Protein AF-A0A1V2RLJ6-F1 (afdb_monomer)

Structure (mmCIF, N/CA/C/O backbone):
data_AF-A0A1V2RLJ6-F1
#
_entry.id   AF-A0A1V2RLJ6-F1
#
loop_
_atom_site.group_PDB
_atom_site.id
_atom_site.type_symbol
_atom_site.label_atom_id
_atom_site.label_alt_id
_atom_site.label_comp_id
_atom_site.label_asym_id
_atom_site.label_entity_id
_atom_site.label_seq_id
_atom_site.pdbx_PDB_ins_code
_atom_site.Cartn_x
_atom_site.Cartn_y
_atom_site.Cartn_z
_atom_site.occupancy
_atom_site.B_iso_or_equiv
_atom_site.auth_seq_id
_atom_site.auth_comp_id
_atom_site.auth_asym_id
_atom_site.auth_atom_id
_atom_site.pdbx_PDB_model_num
ATOM 1 N N . MET A 1 1 ? 0.531 3.500 29.108 1.00 48.47 1 MET A N 1
ATOM 2 C CA . MET A 1 1 ? -0.063 2.329 28.423 1.00 48.47 1 MET A CA 1
ATOM 3 C C . MET A 1 1 ? 0.853 1.945 27.273 1.00 48.47 1 MET A C 1
ATOM 5 O O . MET A 1 1 ? 1.055 2.760 26.383 1.00 48.47 1 MET A O 1
ATOM 9 N N . THR A 1 2 ? 1.483 0.772 27.312 1.00 54.12 2 THR A N 1
ATOM 10 C CA . THR A 1 2 ? 2.289 0.262 26.192 1.00 54.12 2 THR A CA 1
ATOM 11 C C . THR A 1 2 ? 1.341 -0.251 25.111 1.00 54.12 2 THR A C 1
ATOM 13 O O . THR A 1 2 ? 0.633 -1.234 25.311 1.00 54.12 2 THR A O 1
ATOM 16 N N . SER A 1 3 ? 1.273 0.451 23.978 1.00 65.94 3 SER A N 1
ATOM 17 C CA . SER A 1 3 ? 0.476 0.008 22.832 1.00 65.94 3 SER A CA 1
ATOM 18 C C . SER A 1 3 ? 1.084 -1.284 22.280 1.00 65.94 3 SER A C 1
ATOM 20 O O . SER A 1 3 ? 2.226 -1.283 21.813 1.00 65.94 3 SER A O 1
ATOM 22 N N . LYS A 1 4 ? 0.363 -2.407 22.392 1.00 73.12 4 LYS A N 1
ATOM 23 C CA . LYS A 1 4 ? 0.768 -3.669 21.761 1.00 73.12 4 LYS A CA 1
ATOM 24 C C . LYS A 1 4 ? 0.616 -3.507 20.251 1.00 73.12 4 LYS A C 1
ATOM 26 O O . LYS A 1 4 ? -0.491 -3.307 19.762 1.00 73.12 4 LYS A O 1
ATOM 31 N N . LYS A 1 5 ? 1.730 -3.585 19.523 1.00 67.12 5 LYS A N 1
ATOM 32 C CA . LYS A 1 5 ? 1.730 -3.594 18.058 1.00 67.12 5 LYS A CA 1
ATOM 33 C C . LYS A 1 5 ? 1.481 -5.021 17.582 1.00 67.12 5 LYS A C 1
ATOM 35 O O . LYS A 1 5 ? 2.299 -5.899 17.842 1.00 67.12 5 LYS A O 1
ATOM 40 N N . TYR A 1 6 ? 0.362 -5.239 16.904 1.00 66.75 6 TYR A N 1
ATOM 41 C CA . TYR A 1 6 ? 0.096 -6.479 16.182 1.00 66.75 6 TYR A CA 1
ATOM 42 C C . TYR A 1 6 ? 0.565 -6.299 14.737 1.00 66.75 6 TYR A C 1
ATOM 44 O O . TYR A 1 6 ? 0.255 -5.285 14.116 1.00 66.75 6 TYR A O 1
ATOM 52 N N . CYS A 1 7 ? 1.344 -7.254 14.230 1.00 64.94 7 CYS A N 1
ATOM 53 C CA . CYS A 1 7 ? 1.792 -7.282 12.840 1.00 64.94 7 CYS A CA 1
ATOM 54 C C . CYS A 1 7 ? 1.073 -8.430 12.132 1.00 64.94 7 CYS A C 1
ATOM 56 O O . CYS A 1 7 ? 1.235 -9.586 12.522 1.00 64.94 7 CYS A O 1
ATOM 58 N N . LEU A 1 8 ? 0.265 -8.107 11.126 1.00 69.19 8 LEU A N 1
ATOM 59 C CA . LEU A 1 8 ? -0.403 -9.089 10.278 1.00 69.19 8 LEU A CA 1
ATOM 60 C C . LEU A 1 8 ? 0.388 -9.201 8.977 1.00 69.19 8 LEU A C 1
ATOM 62 O O . LEU A 1 8 ? 0.584 -8.198 8.297 1.00 69.19 8 LEU A O 1
ATOM 66 N N . HIS A 1 9 ? 0.843 -10.411 8.658 1.00 79.00 9 HIS A N 1
ATOM 67 C CA . HIS A 1 9 ? 1.430 -10.713 7.355 1.00 79.00 9 HIS A CA 1
ATOM 68 C C . HIS A 1 9 ? 0.300 -11.193 6.453 1.00 79.00 9 HIS A C 1
ATOM 70 O O . HIS A 1 9 ? -0.372 -12.173 6.776 1.00 79.00 9 HIS A O 1
ATOM 76 N N . LEU A 1 10 ? 0.059 -10.458 5.374 1.00 84.75 10 LEU A N 1
ATOM 77 C CA . LEU A 1 10 ? -0.976 -10.753 4.395 1.00 84.75 10 LEU A CA 1
ATOM 78 C C . LEU A 1 10 ? -0.307 -10.889 3.037 1.00 84.75 10 LEU A C 1
ATOM 80 O O . LEU A 1 10 ? 0.497 -10.041 2.656 1.00 84.75 10 LEU A O 1
ATOM 84 N N . GLU A 1 11 ? -0.652 -11.955 2.331 1.00 90.12 11 GLU A N 1
ATOM 85 C CA . GLU A 1 11 ? -0.202 -12.208 0.971 1.00 90.12 11 GLU A CA 1
ATOM 86 C C . GLU A 1 11 ? -1.399 -12.049 0.035 1.00 90.12 11 GLU A C 1
ATOM 88 O O . GLU A 1 11 ? -2.512 -12.465 0.364 1.00 90.12 11 GLU A O 1
ATOM 93 N N . PHE A 1 12 ? -1.168 -11.411 -1.109 1.00 90.81 12 PHE A N 1
ATOM 94 C CA . PHE A 1 12 ? -2.171 -11.197 -2.147 1.00 90.81 12 PHE A CA 1
ATOM 95 C C . PHE A 1 12 ? -1.615 -11.731 -3.461 1.00 90.81 12 PHE A C 1
ATOM 97 O O . PHE A 1 12 ? -0.458 -11.450 -3.795 1.00 90.81 12 PHE A O 1
ATOM 104 N N . ASP A 1 13 ? -2.430 -12.462 -4.218 1.00 91.19 13 ASP A N 1
ATOM 105 C CA . ASP A 1 13 ? -2.003 -13.021 -5.500 1.00 91.19 13 ASP A CA 1
ATOM 106 C C . ASP A 1 13 ? -1.951 -11.932 -6.575 1.00 91.19 13 ASP A C 1
ATOM 108 O O . ASP A 1 13 ? -1.150 -11.998 -7.513 1.00 91.19 13 ASP A O 1
ATOM 112 N N . THR A 1 14 ? -2.783 -10.893 -6.429 1.00 91.88 14 THR A N 1
ATOM 113 C CA . THR A 1 14 ? -2.841 -9.777 -7.376 1.00 91.88 14 THR A CA 1
ATOM 114 C C . THR A 1 14 ? -2.880 -8.399 -6.701 1.00 91.88 14 THR A C 1
ATOM 116 O O . THR A 1 14 ? -3.434 -8.241 -5.610 1.00 91.88 14 THR A O 1
ATOM 119 N N . PRO A 1 15 ? -2.397 -7.341 -7.386 1.00 91.88 15 PRO A N 1
ATOM 120 C CA . PRO A 1 15 ? -2.570 -5.959 -6.926 1.00 91.88 15 PRO A CA 1
ATOM 121 C C . PRO A 1 15 ? -4.040 -5.554 -6.725 1.00 91.88 15 PRO A C 1
ATOM 123 O O . PRO A 1 15 ? -4.348 -4.695 -5.899 1.00 91.88 15 PRO A O 1
ATOM 126 N N . ARG A 1 16 ? -4.963 -6.177 -7.472 1.00 94.69 16 ARG A N 1
ATOM 127 C CA . ARG A 1 16 ? -6.408 -5.945 -7.350 1.00 94.69 16 ARG A CA 1
ATOM 128 C C . ARG A 1 16 ? -6.947 -6.450 -6.015 1.00 94.69 16 ARG A C 1
ATOM 130 O O . ARG A 1 16 ? -7.665 -5.707 -5.358 1.00 94.69 16 ARG A O 1
ATOM 137 N N . GLU A 1 17 ? -6.573 -7.654 -5.599 1.00 94.81 17 GLU A N 1
ATOM 138 C CA . GLU A 1 17 ? -6.983 -8.211 -4.302 1.00 94.81 17 GLU A CA 1
ATOM 139 C C . GLU A 1 17 ? -6.467 -7.366 -3.137 1.00 94.81 17 GLU A C 1
ATOM 141 O O . GLU A 1 17 ? -7.222 -7.044 -2.218 1.00 94.81 17 GLU A O 1
ATOM 146 N N . ALA A 1 18 ? -5.204 -6.931 -3.208 1.00 94.38 18 ALA A N 1
ATOM 147 C CA . ALA A 1 18 ? -4.628 -6.035 -2.211 1.00 94.38 18 ALA A CA 1
ATOM 148 C C . ALA A 1 18 ? -5.419 -4.719 -2.097 1.00 94.38 18 ALA A C 1
ATOM 150 O O . ALA A 1 18 ? -5.683 -4.238 -0.992 1.00 94.38 18 ALA A O 1
ATOM 151 N N . LEU A 1 19 ? -5.843 -4.149 -3.234 1.00 95.19 19 LEU A N 1
ATOM 152 C CA . LEU A 1 19 ? -6.693 -2.956 -3.269 1.00 95.19 19 LEU A CA 1
ATOM 153 C C . LEU A 1 19 ? -8.098 -3.207 -2.723 1.00 95.19 19 LEU A C 1
ATOM 155 O O . LEU A 1 19 ? -8.615 -2.363 -1.999 1.00 95.19 19 LEU A O 1
ATOM 159 N N . GLU A 1 20 ? -8.724 -4.335 -3.048 1.00 95.25 20 GLU A N 1
ATOM 160 C CA . GLU A 1 20 ? -10.062 -4.674 -2.55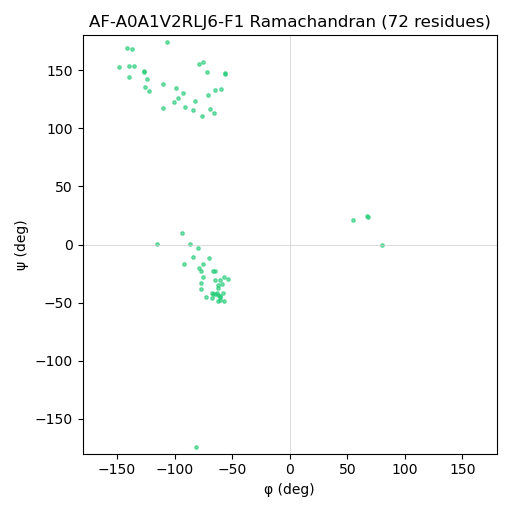0 1.00 95.25 20 GLU A CA 1
ATOM 161 C C . GLU A 1 20 ? -10.069 -4.833 -1.027 1.00 95.25 20 GLU A C 1
ATOM 163 O O . GLU A 1 20 ? -10.962 -4.305 -0.353 1.00 95.25 20 GLU A O 1
ATOM 168 N N . TRP A 1 21 ? -9.039 -5.488 -0.482 1.00 94.62 21 TRP A N 1
ATOM 169 C CA . TRP A 1 21 ? -8.812 -5.589 0.956 1.00 94.62 21 TRP A CA 1
ATOM 170 C C . TRP A 1 21 ? -8.581 -4.213 1.596 1.00 94.62 21 TRP A C 1
ATOM 172 O O . TRP A 1 21 ? -9.241 -3.864 2.579 1.00 94.62 21 TRP A O 1
ATOM 182 N N . PHE A 1 22 ? -7.702 -3.398 1.008 1.00 95.19 22 PHE A N 1
ATOM 183 C CA . PHE A 1 22 ? -7.405 -2.045 1.481 1.00 95.19 22 PHE A CA 1
ATOM 184 C C . PHE A 1 22 ? -8.641 -1.130 1.472 1.00 95.19 22 PHE A C 1
ATOM 186 O O . PHE A 1 22 ? -8.925 -0.443 2.456 1.00 95.19 22 PHE A O 1
ATOM 193 N N . ASP A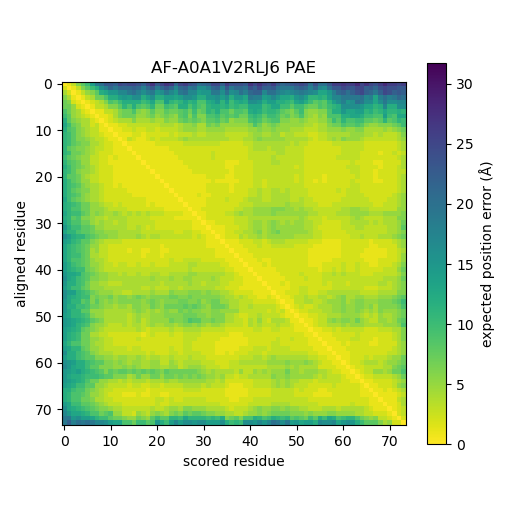 1 23 ? -9.425 -1.155 0.393 1.00 94.62 23 ASP A N 1
ATOM 194 C CA . ASP A 1 23 ? -10.674 -0.400 0.283 1.00 94.62 23 ASP A CA 1
ATOM 195 C C . ASP A 1 23 ? -11.712 -0.907 1.303 1.00 94.62 23 ASP A C 1
ATOM 197 O O . ASP A 1 23 ? -12.523 -0.126 1.804 1.00 94.62 23 ASP A O 1
ATOM 201 N N . GLY A 1 24 ? -11.669 -2.195 1.663 1.00 94.81 24 GLY A N 1
ATOM 202 C CA . GLY A 1 24 ? -12.430 -2.767 2.774 1.00 94.81 24 GLY A CA 1
ATOM 203 C C . GLY A 1 24 ? -12.088 -2.128 4.119 1.00 94.81 24 GLY A C 1
ATOM 204 O O . GLY A 1 24 ? -12.997 -1.692 4.824 1.00 94.81 24 GLY A O 1
ATOM 205 N N . LEU A 1 25 ? -10.797 -1.991 4.435 1.00 93.50 25 LEU A N 1
ATOM 206 C CA . LEU A 1 25 ? -10.345 -1.320 5.660 1.00 93.50 25 LEU A CA 1
ATOM 207 C C . LEU A 1 25 ? -10.744 0.158 5.714 1.00 93.50 25 LEU A C 1
ATOM 209 O O . LEU A 1 25 ? -11.098 0.668 6.777 1.00 93.50 25 LEU A O 1
ATOM 213 N N . ARG A 1 26 ? -10.708 0.853 4.571 1.00 93.25 26 ARG A N 1
ATOM 214 C CA . ARG A 1 26 ? -11.186 2.240 4.480 1.00 93.25 26 ARG A CA 1
ATOM 215 C C . ARG A 1 26 ? -12.687 2.343 4.739 1.00 93.25 26 ARG A C 1
ATOM 217 O O . ARG A 1 26 ? -13.114 3.243 5.446 1.00 93.25 26 ARG A O 1
ATOM 224 N N . ARG A 1 27 ? -13.491 1.428 4.185 1.00 93.69 27 ARG A N 1
ATOM 225 C CA . ARG A 1 27 ? -14.950 1.401 4.407 1.00 93.69 27 ARG A CA 1
ATOM 226 C C . ARG A 1 27 ? -15.337 1.061 5.846 1.00 93.69 27 ARG A C 1
ATOM 228 O O . ARG A 1 27 ? -16.449 1.383 6.245 1.00 93.69 27 ARG A O 1
ATOM 235 N N . SER A 1 28 ? -14.463 0.392 6.596 1.00 94.56 28 SER A N 1
ATOM 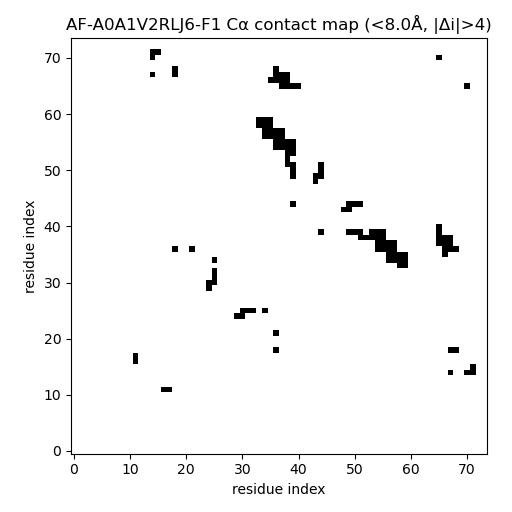236 C CA . SER A 1 28 ? -14.701 0.041 7.999 1.00 94.56 28 SER A CA 1
ATOM 237 C C . SER A 1 28 ? -14.142 1.065 8.992 1.00 94.56 28 SER A C 1
ATOM 239 O O . SER A 1 28 ? -14.036 0.737 10.172 1.00 94.56 28 SER A O 1
ATOM 241 N N . ASP A 1 29 ? -13.692 2.235 8.524 1.00 93.06 29 ASP A N 1
ATOM 242 C CA . ASP A 1 29 ? -13.004 3.263 9.322 1.00 93.06 29 ASP A CA 1
ATOM 243 C C . ASP A 1 29 ? -11.756 2.751 10.077 1.00 93.06 29 ASP A C 1
ATOM 245 O O . ASP A 1 29 ? -11.292 3.359 11.042 1.00 93.06 29 ASP A O 1
ATOM 249 N N . ALA A 1 30 ? -11.171 1.629 9.632 1.00 90.81 30 ALA A N 1
ATOM 250 C CA . ALA A 1 30 ? -9.942 1.083 10.216 1.00 90.81 30 ALA A CA 1
ATOM 251 C C . ALA A 1 30 ? -8.691 1.826 9.720 1.00 90.81 30 ALA A C 1
ATOM 253 O O . ALA A 1 30 ? -7.638 1.773 10.359 1.00 90.81 30 ALA A O 1
ATOM 254 N N . LEU A 1 31 ? -8.807 2.516 8.582 1.00 90.50 31 LEU A N 1
ATOM 255 C CA . LEU A 1 31 ? -7.791 3.397 8.019 1.00 90.50 31 LEU A CA 1
ATOM 256 C C . LEU A 1 31 ? -8.390 4.779 7.729 1.00 90.50 31 LEU A C 1
ATOM 258 O O . LEU A 1 31 ? -9.558 4.856 7.347 1.00 90.50 31 LEU A O 1
ATOM 262 N N . PRO A 1 32 ? -7.595 5.861 7.838 1.00 92.31 32 PRO A N 1
ATOM 263 C CA . PRO A 1 32 ? -8.032 7.194 7.438 1.00 92.31 32 PRO A CA 1
ATOM 264 C C . PRO A 1 32 ? -8.492 7.241 5.974 1.00 92.31 32 PRO A C 1
ATOM 266 O O . PRO A 1 32 ? -7.936 6.554 5.111 1.00 92.31 32 PRO A O 1
ATOM 269 N N . ALA A 1 33 ? -9.472 8.092 5.669 1.00 89.50 33 ALA A N 1
ATOM 270 C CA . ALA A 1 33 ? -10.003 8.254 4.311 1.00 89.50 33 ALA A CA 1
ATOM 271 C C . ALA A 1 33 ? -8.959 8.817 3.330 1.00 89.50 33 ALA A C 1
ATOM 273 O O . ALA A 1 33 ? -9.055 8.638 2.115 1.00 89.50 33 ALA A O 1
ATOM 274 N N . GLU A 1 34 ? -7.947 9.492 3.850 1.00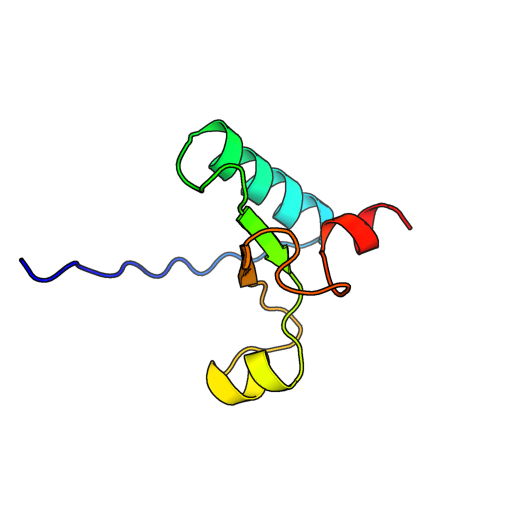 92.44 34 GLU A N 1
ATOM 275 C CA . GLU A 1 34 ? -6.799 9.991 3.119 1.00 92.44 34 GLU A CA 1
ATOM 276 C C . GLU A 1 34 ? -5.673 8.964 2.991 1.00 92.44 34 GLU A C 1
ATOM 278 O O . GLU A 1 34 ? -4.657 9.291 2.404 1.00 92.44 34 GLU A O 1
ATOM 283 N N . ALA A 1 35 ? -5.791 7.739 3.506 1.00 94.75 35 ALA A N 1
ATOM 284 C CA . ALA A 1 35 ? -4.771 6.717 3.286 1.00 94.75 35 ALA A CA 1
ATOM 285 C C . ALA A 1 35 ? -4.788 6.208 1.833 1.00 94.75 35 ALA A C 1
ATOM 287 O O . ALA A 1 35 ? -5.846 6.099 1.206 1.00 94.75 35 ALA A O 1
ATOM 288 N N . GLU A 1 36 ? -3.626 5.821 1.314 1.00 95.94 36 GLU A N 1
ATOM 289 C CA . GLU A 1 36 ? -3.449 5.177 0.011 1.00 95.94 36 GLU A CA 1
ATOM 290 C C . GLU A 1 36 ? -2.406 4.049 0.092 1.00 95.94 36 GLU A C 1
ATOM 292 O O . GLU A 1 36 ? -1.518 4.062 0.953 1.00 95.94 36 GLU A O 1
ATOM 297 N N . LEU A 1 37 ? -2.538 3.067 -0.803 1.00 95.38 37 LEU A N 1
ATOM 298 C CA . LEU A 1 37 ? -1.682 1.888 -0.893 1.00 95.38 37 LEU A CA 1
ATOM 299 C C . LEU A 1 37 ? -0.614 2.047 -1.984 1.00 95.38 37 LEU A C 1
ATOM 301 O O . LEU A 1 37 ? -0.886 2.459 -3.117 1.00 95.38 37 LEU A O 1
ATOM 305 N N . TYR A 1 38 ? 0.614 1.675 -1.643 1.00 94.44 38 TYR A N 1
ATOM 306 C CA . TYR A 1 38 ? 1.812 2.028 -2.392 1.00 94.44 38 TYR A CA 1
ATOM 307 C C . TYR A 1 38 ? 2.807 0.860 -2.486 1.00 94.44 38 TYR A C 1
ATOM 309 O O . TYR A 1 38 ? 2.993 0.121 -1.522 1.00 94.44 38 TYR A O 1
ATOM 317 N N . VAL A 1 39 ? 3.503 0.737 -3.622 1.00 93.19 39 VAL A N 1
ATOM 318 C CA . VAL A 1 39 ? 4.646 -0.183 -3.800 1.00 93.19 39 VAL A CA 1
ATOM 319 C C . VAL A 1 39 ? 5.930 0.457 -3.250 1.00 93.19 39 VAL A C 1
ATOM 321 O O . VAL A 1 39 ? 6.287 1.547 -3.692 1.00 93.19 39 VAL A O 1
ATOM 324 N N . PRO A 1 40 ? 6.665 -0.147 -2.310 1.00 92.19 40 PRO A N 1
ATOM 325 C CA . PRO A 1 40 ? 7.812 0.494 -1.673 1.00 92.19 40 PRO A CA 1
ATOM 326 C C . PRO A 1 40 ? 8.898 0.880 -2.687 1.00 92.19 40 PRO A C 1
ATOM 328 O O . PRO A 1 40 ? 9.279 0.088 -3.558 1.00 92.19 40 PRO A O 1
ATOM 331 N N . ASP A 1 41 ? 9.410 2.105 -2.566 1.00 91.12 41 ASP A N 1
ATOM 332 C CA . ASP A 1 41 ? 10.535 2.579 -3.370 1.00 91.12 41 ASP A CA 1
ATOM 333 C C . ASP A 1 41 ? 11.888 2.106 -2.792 1.00 91.12 41 ASP A C 1
ATOM 335 O O . ASP A 1 41 ? 11.953 1.292 -1.869 1.00 91.12 41 ASP A O 1
ATOM 339 N N . ALA A 1 42 ? 13.006 2.567 -3.359 1.00 89.94 42 ALA A N 1
ATOM 340 C CA . ALA A 1 42 ? 14.330 2.176 -2.869 1.00 89.94 42 ALA A CA 1
ATOM 341 C C . ALA A 1 42 ? 14.598 2.626 -1.418 1.00 89.94 42 ALA A C 1
ATOM 343 O O . ALA A 1 42 ? 15.258 1.902 -0.671 1.00 89.94 42 ALA A O 1
ATOM 344 N N . ILE A 1 43 ? 14.075 3.788 -1.021 1.00 89.56 43 ILE A N 1
ATOM 345 C CA . ILE A 1 43 ? 14.246 4.361 0.316 1.00 89.56 43 ILE A CA 1
ATOM 346 C C . ILE A 1 43 ? 13.416 3.563 1.324 1.00 89.56 43 ILE A C 1
ATOM 348 O O . ILE A 1 43 ? 13.931 3.188 2.379 1.00 89.56 43 ILE A O 1
ATOM 352 N N . ASP A 1 44 ? 12.165 3.246 0.983 1.00 89.94 44 ASP A N 1
ATOM 353 C CA . ASP A 1 44 ? 11.274 2.430 1.812 1.00 89.94 44 ASP A CA 1
ATOM 354 C C . ASP A 1 44 ? 11.903 1.063 2.110 1.00 89.94 44 ASP A C 1
ATOM 356 O O . ASP A 1 44 ? 12.002 0.647 3.270 1.00 89.94 44 ASP A O 1
ATOM 360 N N . ARG A 1 45 ? 12.405 0.389 1.066 1.00 90.50 45 ARG A N 1
ATOM 361 C CA . ARG A 1 45 ? 13.059 -0.921 1.182 1.00 90.50 45 ARG A CA 1
ATOM 362 C C . ARG A 1 45 ? 14.294 -0.878 2.075 1.00 90.50 45 ARG A C 1
ATOM 364 O O . ARG A 1 45 ? 14.442 -1.729 2.948 1.00 90.50 45 ARG A O 1
ATOM 371 N N . GLN A 1 46 ? 15.147 0.134 1.919 1.00 90.50 46 GLN A N 1
ATOM 372 C CA . GLN A 1 46 ? 16.353 0.273 2.736 1.00 90.50 46 GLN A CA 1
ATOM 373 C C . GLN A 1 46 ? 16.030 0.562 4.208 1.00 90.50 46 GLN A C 1
ATOM 375 O O . GLN A 1 46 ? 16.661 0.005 5.103 1.00 90.50 46 GLN A O 1
ATOM 380 N N . LYS A 1 47 ? 15.062 1.445 4.467 1.00 88.06 47 LYS A N 1
ATOM 381 C CA . LYS A 1 47 ? 14.752 1.921 5.820 1.00 88.06 47 LYS A CA 1
ATOM 382 C C . LYS A 1 47 ? 13.952 0.912 6.639 1.00 88.06 47 LYS A C 1
ATOM 384 O O . LYS A 1 47 ? 14.103 0.861 7.859 1.00 88.06 47 LYS A O 1
ATOM 389 N N . HIS A 1 48 ? 13.087 0.149 5.978 1.00 82.88 48 HIS A N 1
ATOM 390 C CA .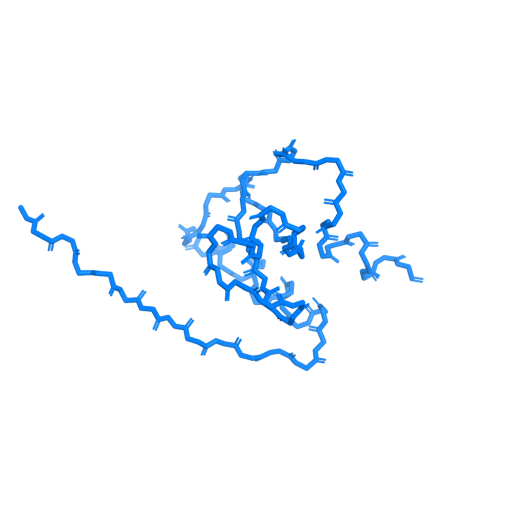 HIS A 1 48 ? 12.122 -0.728 6.635 1.00 82.88 48 HIS A CA 1
ATOM 391 C C . HIS A 1 48 ? 12.359 -2.218 6.362 1.00 82.88 48 HIS A C 1
ATOM 393 O O . HIS A 1 48 ? 11.621 -3.042 6.891 1.00 82.88 48 HIS A O 1
ATOM 399 N N . GLY A 1 49 ? 13.386 -2.572 5.581 1.00 85.31 49 GLY A N 1
ATOM 400 C CA . GLY A 1 49 ? 13.673 -3.962 5.220 1.00 85.31 49 GLY A CA 1
ATOM 401 C C . GLY A 1 49 ? 12.607 -4.576 4.311 1.00 85.31 49 GLY A C 1
ATOM 402 O O . GLY A 1 49 ? 12.429 -5.789 4.319 1.00 85.31 49 GLY A O 1
ATOM 403 N N . LEU A 1 50 ? 11.881 -3.739 3.565 1.00 87.31 50 LEU A N 1
ATOM 404 C CA . LEU A 1 50 ? 10.821 -4.172 2.660 1.00 87.31 50 LEU A CA 1
ATOM 405 C C . LEU A 1 50 ? 11.407 -4.717 1.354 1.00 87.31 50 LEU A C 1
ATOM 407 O O . LEU A 1 50 ? 12.493 -4.344 0.906 1.00 87.31 50 LEU A O 1
ATOM 411 N N . THR A 1 51 ? 10.637 -5.569 0.709 1.00 86.81 51 THR A N 1
ATOM 412 C CA . THR A 1 51 ? 10.890 -6.167 -0.595 1.00 86.81 51 THR A CA 1
ATOM 413 C C . THR A 1 51 ? 9.976 -5.548 -1.651 1.00 86.81 51 THR A C 1
ATOM 415 O O . THR A 1 51 ? 9.091 -4.752 -1.351 1.00 86.81 51 THR A O 1
ATOM 418 N N . ALA A 1 52 ? 10.171 -5.914 -2.920 1.00 80.94 52 ALA A N 1
ATOM 419 C CA . ALA A 1 52 ? 9.286 -5.476 -4.003 1.00 80.94 52 ALA A CA 1
ATOM 420 C C . ALA A 1 52 ? 7.883 -6.114 -3.952 1.00 80.94 52 ALA A C 1
ATOM 422 O O . ALA A 1 52 ? 7.009 -5.688 -4.699 1.00 80.94 52 ALA A O 1
ATOM 423 N N . ARG A 1 53 ? 7.684 -7.147 -3.120 1.00 84.19 53 ARG A N 1
ATOM 424 C CA . AR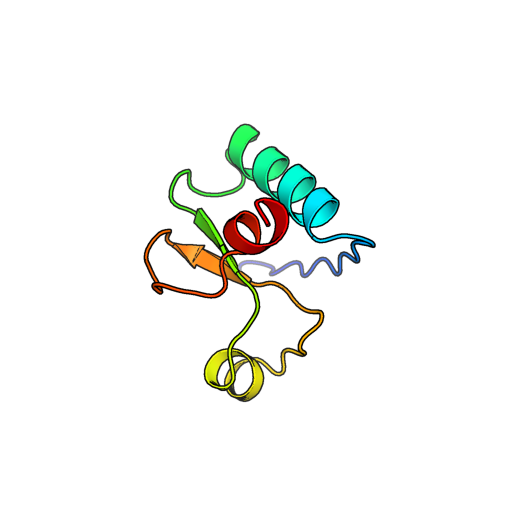G A 1 53 ? 6.387 -7.818 -2.939 1.00 84.19 53 ARG A CA 1
ATOM 425 C C . ARG A 1 53 ? 5.571 -7.206 -1.803 1.00 84.19 53 ARG A C 1
ATOM 427 O O . ARG A 1 53 ? 4.373 -7.448 -1.728 1.00 84.19 53 ARG A O 1
ATOM 434 N N . ASP A 1 54 ? 6.220 -6.439 -0.931 1.00 89.88 54 ASP A N 1
ATOM 435 C CA . ASP A 1 54 ? 5.547 -5.761 0.167 1.00 89.88 54 ASP A CA 1
ATOM 436 C C . ASP A 1 54 ? 4.767 -4.551 -0.340 1.00 89.88 54 ASP A C 1
ATOM 438 O O . ASP A 1 54 ? 5.083 -3.975 -1.381 1.00 89.88 54 ASP A O 1
ATOM 442 N N . LEU A 1 55 ? 3.766 -4.136 0.432 1.00 92.38 55 LEU A N 1
ATOM 443 C CA . LEU A 1 55 ? 2.983 -2.933 0.183 1.00 92.38 55 LEU A CA 1
ATOM 444 C C . LEU A 1 55 ? 2.989 -2.058 1.430 1.00 92.38 55 LEU A C 1
ATOM 446 O O . LEU A 1 55 ? 3.051 -2.549 2.558 1.00 92.38 55 LEU A O 1
ATOM 450 N N . ILE A 1 56 ? 2.910 -0.748 1.226 1.00 91.75 56 ILE A N 1
ATOM 451 C CA . ILE A 1 56 ? 2.905 0.227 2.313 1.00 91.75 56 ILE A CA 1
ATOM 452 C C . ILE A 1 56 ? 1.674 1.116 2.235 1.00 91.75 56 ILE A C 1
ATOM 454 O O . ILE A 1 56 ? 1.233 1.513 1.158 1.00 91.75 56 ILE A O 1
ATOM 458 N N . VAL A 1 57 ? 1.137 1.454 3.403 1.00 92.50 57 VAL A N 1
ATOM 459 C CA . VAL A 1 57 ? 0.068 2.443 3.536 1.00 92.50 57 VAL A CA 1
ATOM 460 C C . VAL A 1 57 ? 0.697 3.779 3.909 1.00 92.50 57 VAL A C 1
ATOM 462 O O . VAL A 1 57 ? 1.446 3.866 4.884 1.00 92.50 57 VAL A O 1
ATOM 465 N N . ARG A 1 58 ? 0.395 4.827 3.140 1.00 92.62 58 ARG A N 1
ATOM 466 C CA . ARG A 1 58 ? 0.829 6.208 3.411 1.00 92.62 58 ARG A CA 1
ATOM 467 C C . ARG A 1 58 ? -0.326 7.179 3.161 1.00 92.62 58 ARG A C 1
ATOM 469 O O . ARG A 1 58 ? -1.320 6.779 2.558 1.00 92.62 58 ARG A O 1
ATOM 476 N N . PRO A 1 59 ? -0.222 8.449 3.576 1.00 93.94 59 PRO A N 1
ATOM 477 C CA . PRO A 1 59 ? -1.175 9.463 3.145 1.00 93.94 59 PRO A CA 1
ATOM 478 C C . PRO A 1 59 ? -1.250 9.573 1.611 1.00 93.94 59 PRO A C 1
ATOM 480 O O . PRO A 1 59 ? -0.272 9.393 0.878 1.00 93.94 59 PRO A O 1
ATOM 483 N N . ALA A 1 60 ? -2.430 9.879 1.099 1.00 91.94 60 ALA A N 1
ATOM 484 C CA . ALA A 1 60 ? -2.678 10.131 -0.305 1.00 91.94 60 ALA A CA 1
ATOM 485 C C . ALA A 1 60 ? -1.911 11.388 -0.725 1.00 91.94 60 ALA A C 1
ATOM 487 O O . ALA A 1 60 ? -1.937 12.408 -0.040 1.00 91.94 60 ALA A O 1
ATOM 488 N N . GLY A 1 61 ? -1.207 11.306 -1.854 1.00 90.25 61 GLY A N 1
ATOM 489 C CA . GLY A 1 61 ? -0.376 12.405 -2.349 1.00 90.25 61 GLY A CA 1
ATOM 490 C C . GLY A 1 61 ? 0.997 12.526 -1.685 1.00 90.25 61 GLY A C 1
ATOM 491 O O . GLY A 1 61 ? 1.777 13.371 -2.107 1.00 90.25 61 GLY A O 1
ATOM 492 N N . ASP A 1 62 ? 1.331 11.657 -0.723 1.00 91.75 62 ASP A N 1
ATOM 493 C CA . ASP A 1 62 ? 2.672 11.572 -0.127 1.00 91.75 62 ASP A CA 1
ATOM 494 C C . ASP A 1 62 ? 3.780 11.405 -1.188 1.00 91.75 62 ASP A C 1
ATOM 496 O O . ASP A 1 62 ? 4.885 11.923 -1.035 1.00 91.75 62 ASP A O 1
ATOM 500 N N . ARG A 1 63 ? 3.457 10.766 -2.319 1.00 88.00 63 ARG A N 1
ATOM 501 C CA . ARG A 1 63 ? 4.341 10.684 -3.483 1.00 88.00 63 ARG A CA 1
ATOM 502 C C . ARG A 1 63 ? 3.561 10.636 -4.800 1.00 88.00 63 ARG A C 1
ATOM 504 O O . ARG A 1 63 ? 2.435 10.136 -4.837 1.00 88.00 63 ARG A O 1
ATOM 511 N N . PRO A 1 64 ? 4.158 11.111 -5.909 1.00 88.62 64 PRO A N 1
ATOM 512 C CA . PRO A 1 64 ? 3.473 11.193 -7.198 1.00 88.62 64 PRO A CA 1
ATOM 513 C C . PRO A 1 64 ? 3.405 9.859 -7.961 1.00 88.62 64 PRO A C 1
ATOM 515 O O . PRO A 1 64 ? 2.832 9.819 -9.046 1.00 88.62 64 PRO A O 1
ATOM 518 N N . HIS A 1 65 ? 4.008 8.780 -7.451 1.00 89.50 65 HIS A N 1
ATOM 519 C CA . HIS A 1 65 ? 4.159 7.511 -8.169 1.00 89.50 65 HIS A CA 1
ATOM 520 C C . HIS A 1 65 ? 3.982 6.279 -7.269 1.00 89.50 65 HIS A C 1
ATOM 522 O O . HIS A 1 65 ? 3.933 6.368 -6.041 1.00 89.50 65 HIS A O 1
ATOM 528 N N . GLY A 1 66 ? 3.890 5.107 -7.904 1.00 91.50 66 GLY A N 1
ATOM 529 C CA . GLY A 1 66 ? 3.859 3.811 -7.225 1.00 91.50 66 GLY A CA 1
ATOM 530 C C . GLY A 1 66 ? 2.591 3.562 -6.412 1.00 91.50 66 GLY A C 1
ATOM 531 O O . GLY A 1 66 ? 2.652 2.818 -5.438 1.00 91.50 66 GLY A O 1
ATOM 532 N N . ARG A 1 67 ? 1.472 4.226 -6.730 1.00 95.00 67 ARG A N 1
ATOM 533 C CA . ARG A 1 67 ? 0.161 3.865 -6.174 1.00 95.00 67 ARG A CA 1
ATOM 534 C C . ARG A 1 67 ? -0.272 2.551 -6.799 1.00 95.00 67 ARG A C 1
ATOM 536 O O . ARG A 1 67 ? -0.334 2.464 -8.023 1.00 95.00 67 ARG A O 1
ATOM 543 N N . VAL A 1 68 ? -0.662 1.581 -5.979 1.00 94.06 68 VAL A N 1
ATOM 544 C CA . VAL A 1 68 ? -1.152 0.283 -6.482 1.00 94.06 68 VAL A CA 1
ATOM 545 C C . VAL A 1 68 ? -2.375 0.487 -7.386 1.00 94.06 68 VAL A C 1
ATOM 547 O O . VAL A 1 68 ? -2.533 -0.167 -8.415 1.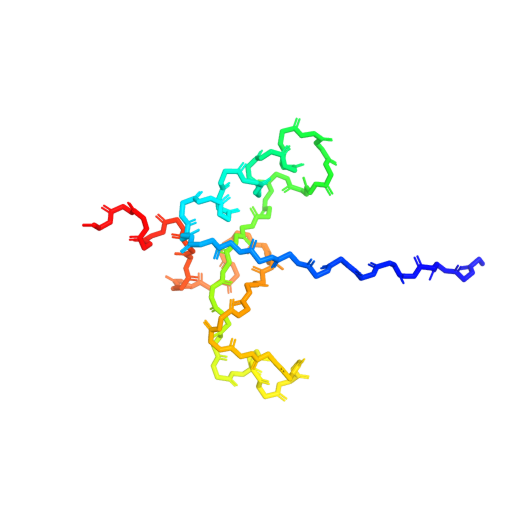00 94.06 68 VAL A O 1
ATOM 550 N N . ARG A 1 69 ? -3.210 1.485 -7.070 1.00 93.75 69 ARG A N 1
ATOM 551 C CA . ARG A 1 69 ? -4.375 1.860 -7.883 1.00 93.75 69 ARG A CA 1
ATOM 552 C C . ARG A 1 69 ? -4.022 2.304 -9.306 1.00 93.75 69 ARG A C 1
ATOM 554 O O . ARG A 1 69 ? -4.829 2.096 -10.210 1.00 93.75 69 ARG A O 1
ATOM 561 N N . ASP A 1 70 ? -2.846 2.893 -9.515 1.00 93.06 70 ASP A N 1
ATOM 562 C CA . ASP A 1 70 ? -2.389 3.306 -10.847 1.00 93.06 70 ASP A CA 1
ATOM 563 C C . ASP A 1 70 ? -1.893 2.109 -11.678 1.00 93.06 70 ASP A C 1
ATOM 565 O O . ASP A 1 70 ? -1.917 2.175 -12.906 1.00 93.06 70 ASP A O 1
ATOM 569 N N . GLU A 1 71 ? -1.487 1.009 -11.034 1.00 87.06 71 GLU A N 1
ATOM 570 C CA . GLU A 1 71 ? -1.061 -0.228 -11.702 1.00 87.06 71 GLU A CA 1
ATOM 571 C C . GLU A 1 71 ? -2.255 -1.042 -12.206 1.00 87.06 71 GLU A C 1
ATOM 573 O O . GLU A 1 71 ? -2.216 -1.556 -13.316 1.00 87.06 71 GLU A O 1
ATOM 578 N N . VAL A 1 72 ? -3.350 -1.095 -11.439 1.00 87.56 72 VAL A N 1
ATOM 579 C CA . VAL A 1 72 ? -4.566 -1.857 -11.801 1.00 87.56 72 VAL A CA 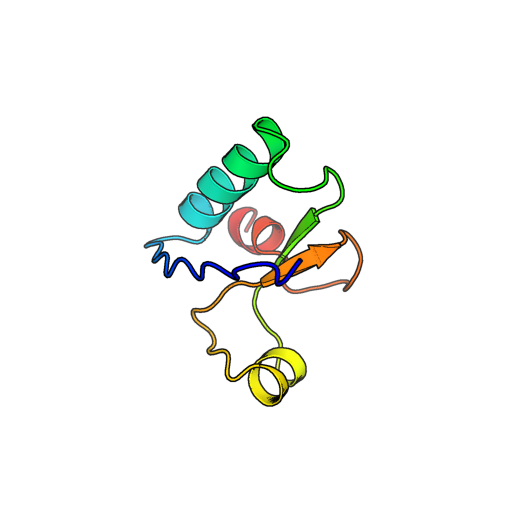1
ATOM 580 C C . VAL A 1 72 ? -5.404 -1.181 -12.895 1.00 87.56 72 VAL A C 1
ATOM 582 O O . VAL A 1 72 ? -6.274 -1.811 -13.494 1.00 87.56 72 VAL A O 1
ATOM 585 N N . ARG A 1 73 ? -5.175 0.111 -13.156 1.00 78.62 73 ARG A N 1
ATOM 586 C CA . ARG A 1 73 ? -5.855 0.863 -14.225 1.00 78.62 73 ARG A CA 1
ATOM 587 C C . ARG A 1 73 ? -5.212 0.694 -15.605 1.00 78.62 73 ARG A C 1
ATOM 589 O O . ARG A 1 73 ? -5.799 1.172 -16.574 1.00 78.62 73 ARG A O 1
ATOM 596 N N . ARG A 1 74 ? -4.020 0.103 -15.681 1.00 59.41 74 ARG A N 1
ATOM 597 C CA . ARG A 1 74 ? -3.307 -0.181 -16.933 1.00 59.41 74 ARG A CA 1
ATOM 598 C C . ARG A 1 74 ? -3.691 -1.552 -17.468 1.00 59.41 74 ARG A C 1
ATOM 600 O O . ARG A 1 74 ? -3.680 -1.679 -18.708 1.00 59.41 74 ARG A O 1
#

Secondary structure (DSSP, 8-state):
------------SSHHHHHHHHHHHHHTTSS-TTEEEE---HHHHHHH---TT--EEEETTSSSS-BHHHHHT-

pLDDT: mean 87.6, std 10.1, range [48.47, 95.94]

Solvent-accessible surface area (backbone atoms only — not comparable to full-atom values): 4798 Å² total; per-residue (Å²): 133,87,81,82,82,83,85,83,89,82,88,63,97,42,72,61,56,48,47,53,54,51,53,48,36,39,75,66,68,75,38,62,88,56,53,37,54,29,51,53,52,75,65,48,22,69,77,68,73,48,51,89,85,43,74,44,80,43,58,60,76,77,58,100,66,53,42,46,71,67,62,74,75,107

Mean predicted aligned error: 4.94 Å

Nearest PDB structures (foldseek):
  1k8r-assembly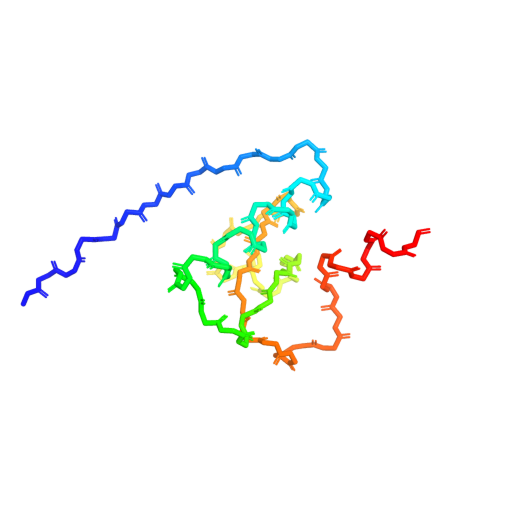1_B  TM=2.759E-01  e=8.255E+00  Schizosaccharomyces pombe

Radius of gyration: 12.93 Å; Cα contacts (8 Å, |Δi|>4): 64; chains: 1; bounding box: 31×25×45 Å

Foldseek 3Di:
DPDDDDDDDDADPALVVVVVVVVVCVVVVVDDVQKFKFQDDPVRCVVPVDDRRDIDIDGHPPDPDGGSVVVVVD

Sequence (74 aa):
MTSKKYCLHLEFDTPREALEWFDGLRRSDALPAEAELYVPDAIDRQKHGLTARDLIVRPAGDRPHGRVRDEVRR